Protein AF-A0A178GH33-F1 (afdb_monomer)

Radius of gyration: 11.46 Å; Cα contacts (8 Å, |Δi|>4): 115; chains: 1; bounding box: 25×29×29 Å

pLDDT: mean 93.43, std 6.37, range [68.44, 98.44]

Secondary structure (DSSP, 8-state):
---HHHHHHHTTSPPTTT--SSEEEEEP--GGGT-BTTBPPPTTSEEEEEHHHHHHHHTT-SS-HHHHHTT-

Foldseek 3Di:
DDDPVLQVVQQQAAAPPPRHRGWGWAAQPDVVQVDDDVDTGDSVRTHTHHPVQSVCLVVVNNDDPVVSVVSD

Nearest PDB structures (foldseek):
  8jwu-assembly1_A  TM=5.619E-01  e=2.704E+00  Mus musculus
  7zsb-assembly1_6  TM=3.866E-01  e=6.011E+00  Saccharomyces cerevisiae
  8jwj-assembly2_C  TM=2.841E-01  e=3.089E+00  Mus musculus

Solvent-accessible surface area (backbone atoms only — not comparable to full-atom values): 4096 Å² total; per-residue (Å²): 94,92,48,68,69,60,46,60,54,32,33,67,33,44,8,78,88,78,60,42,69,66,23,36,62,40,60,46,85,45,59,91,49,53,28,51,93,100,40,72,23,24,53,81,34,50,40,26,25,20,70,69,60,39,51,32,50,78,67,62,69,66,62,58,74,67,62,62,55,73,71,96

Sequence (72 aa):
MRNTKRLAAIRKLLCIRCGNPHSQAAHSNSVKHGKGKGIKADDSFTVSLCYSCHFQFDTLQLDNWIESEAMF

Mean predicted aligned error: 2.76 Å

Structure (mmCIF, N/CA/C/O backbone):
data_AF-A0A178GH33-F1
#
_entry.id   AF-A0A178GH33-F1
#
loop_
_atom_site.group_PDB
_atom_site.id
_atom_site.type_symbol
_atom_site.label_atom_id
_atom_site.label_alt_id
_atom_site.label_comp_id
_atom_site.label_asym_id
_atom_site.label_entity_id
_atom_site.label_seq_id
_atom_site.pdbx_PDB_ins_code
_atom_site.Cartn_x
_atom_site.Cartn_y
_atom_site.Cartn_z
_atom_site.occupancy
_atom_site.B_iso_or_equiv
_atom_site.auth_seq_id
_atom_site.auth_comp_id
_atom_site.auth_asym_id
_atom_site.auth_atom_id
_atom_site.pdbx_PDB_model_num
ATOM 1 N N . MET A 1 1 ? 7.183 -11.294 -6.762 1.00 87.12 1 MET A N 1
ATOM 2 C CA . MET A 1 1 ? 6.390 -12.499 -7.026 1.00 87.12 1 MET A CA 1
ATOM 3 C C . MET A 1 1 ? 4.980 -12.277 -6.501 1.00 87.12 1 MET A C 1
ATOM 5 O O . MET A 1 1 ? 4.797 -11.566 -5.522 1.00 87.12 1 MET A O 1
ATOM 9 N N . ARG A 1 2 ? 3.964 -12.843 -7.158 1.00 93.75 2 ARG A N 1
ATOM 10 C CA . ARG A 1 2 ? 2.581 -12.750 -6.673 1.00 93.75 2 ARG A CA 1
ATOM 11 C C . ARG A 1 2 ? 2.331 -13.784 -5.566 1.00 93.75 2 ARG A C 1
ATOM 13 O O . ARG A 1 2 ? 2.672 -14.947 -5.738 1.00 93.75 2 A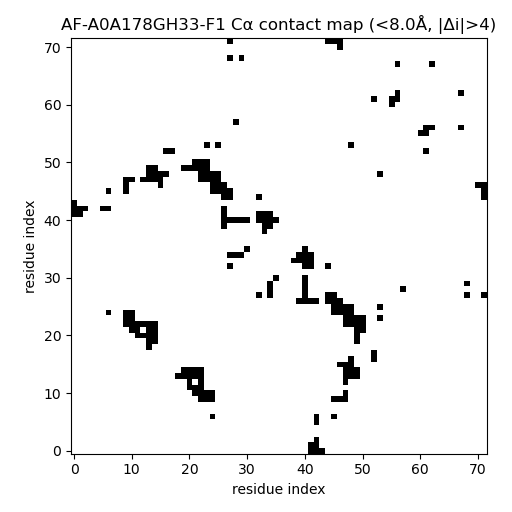RG A O 1
ATOM 20 N N . ASN A 1 3 ? 1.710 -13.381 -4.461 1.00 96.75 3 ASN A N 1
ATOM 21 C CA . ASN A 1 3 ? 1.350 -14.213 -3.317 1.00 96.75 3 ASN A CA 1
ATOM 22 C C . ASN A 1 3 ? -0.035 -13.813 -2.778 1.00 96.75 3 ASN A C 1
ATOM 24 O O . ASN A 1 3 ? -0.192 -12.919 -1.945 1.00 96.75 3 ASN A O 1
ATOM 28 N N . THR A 1 4 ? -1.065 -14.521 -3.234 1.00 96.50 4 THR A N 1
ATOM 29 C CA . THR A 1 4 ? -2.463 -14.248 -2.869 1.00 96.50 4 THR A CA 1
ATOM 30 C C . THR A 1 4 ? -2.743 -14.425 -1.377 1.00 96.50 4 THR A C 1
ATOM 32 O O . THR A 1 4 ? -3.512 -13.643 -0.816 1.00 96.50 4 THR A O 1
ATOM 35 N N . LYS A 1 5 ? -2.089 -15.389 -0.712 1.00 97.81 5 LYS A N 1
ATOM 36 C CA . LYS A 1 5 ? -2.244 -15.633 0.732 1.00 97.81 5 LYS A CA 1
ATOM 37 C C . LYS A 1 5 ? -1.759 -14.441 1.556 1.00 97.81 5 LYS A C 1
ATOM 39 O O . LYS A 1 5 ? -2.473 -13.992 2.449 1.00 97.81 5 LYS A O 1
ATOM 44 N N . ARG A 1 6 ? -0.594 -13.879 1.213 1.00 96.44 6 ARG A N 1
ATOM 45 C CA . ARG A 1 6 ? -0.064 -12.664 1.855 1.00 96.44 6 ARG A CA 1
ATOM 46 C C . ARG A 1 6 ? -1.020 -11.486 1.691 1.00 96.44 6 ARG A C 1
ATOM 48 O O . ARG A 1 6 ? -1.370 -10.842 2.674 1.00 96.44 6 ARG A O 1
ATOM 55 N N . LEU A 1 7 ? -1.503 -11.238 0.475 1.00 97.94 7 LEU A N 1
ATOM 56 C CA . LEU A 1 7 ? -2.427 -10.129 0.225 1.00 97.94 7 LEU A CA 1
ATOM 57 C C . LEU A 1 7 ? -3.758 -10.294 0.967 1.00 97.94 7 LEU A C 1
ATOM 59 O O . LEU A 1 7 ? -4.355 -9.307 1.389 1.00 97.94 7 LEU A O 1
ATOM 63 N N . ALA A 1 8 ? -4.254 -11.525 1.105 1.00 98.12 8 ALA A N 1
ATOM 64 C CA . ALA A 1 8 ? -5.450 -11.805 1.892 1.00 98.12 8 ALA A CA 1
ATOM 65 C C . ALA A 1 8 ? -5.227 -11.544 3.390 1.00 98.12 8 ALA A C 1
ATOM 67 O O . ALA A 1 8 ? -6.141 -11.065 4.053 1.00 98.12 8 ALA A O 1
ATOM 68 N N . ALA A 1 9 ? -4.029 -11.821 3.916 1.00 97.88 9 ALA A N 1
ATOM 69 C CA . ALA A 1 9 ? -3.676 -11.500 5.297 1.00 97.88 9 ALA A CA 1
ATOM 70 C C . ALA A 1 9 ? -3.573 -9.982 5.524 1.00 97.88 9 ALA A C 1
ATOM 72 O O . ALA A 1 9 ? -4.142 -9.475 6.484 1.00 97.88 9 ALA A O 1
ATOM 73 N N . ILE A 1 10 ? -2.930 -9.248 4.610 1.00 97.81 10 ILE A N 1
ATOM 74 C CA . ILE A 1 10 ? -2.745 -7.791 4.731 1.00 97.81 10 ILE A CA 1
ATOM 75 C C . ILE A 1 10 ? -4.079 -7.043 4.768 1.00 97.81 10 ILE A C 1
ATOM 77 O O . ILE A 1 10 ? -4.250 -6.166 5.603 1.00 97.81 10 ILE A O 1
ATOM 81 N N . ARG A 1 11 ? -5.056 -7.434 3.938 1.00 97.75 11 ARG A N 1
ATOM 82 C CA . ARG A 1 11 ? -6.401 -6.819 3.909 1.00 97.75 11 ARG A CA 1
ATOM 83 C C . ARG A 1 11 ? -7.219 -6.998 5.195 1.00 97.75 11 ARG A C 1
ATOM 85 O O . ARG A 1 11 ? -8.303 -6.439 5.301 1.00 97.75 11 ARG A O 1
ATOM 92 N N . LYS A 1 12 ? -6.753 -7.824 6.136 1.00 97.88 12 LYS A N 1
ATOM 93 C CA . LYS A 1 12 ? -7.387 -8.012 7.450 1.00 97.88 12 LYS A CA 1
ATOM 94 C C . LYS A 1 12 ? -6.767 -7.130 8.533 1.00 97.88 12 LYS A C 1
ATOM 96 O O . LYS A 1 12 ? -7.304 -7.068 9.632 1.00 97.88 12 LYS A O 1
ATOM 101 N N . LEU A 1 13 ? -5.619 -6.511 8.257 1.00 98.19 13 LEU A N 1
ATOM 102 C CA . LEU A 1 13 ? -4.932 -5.644 9.206 1.00 98.19 13 LEU A CA 1
ATOM 103 C C . LEU A 1 13 ? -5.562 -4.252 9.192 1.00 98.19 13 LEU A C 1
ATOM 105 O O . LEU A 1 13 ? -6.131 -3.829 8.188 1.00 98.19 13 LEU A O 1
ATOM 109 N N . LEU A 1 14 ? -5.419 -3.512 10.288 1.00 98.44 14 LEU A N 1
ATOM 110 C CA . LEU A 1 14 ? -5.801 -2.102 10.323 1.00 98.44 14 LEU A CA 1
ATOM 111 C C . LEU A 1 14 ? -4.917 -1.292 9.365 1.00 98.44 14 LEU A C 1
ATOM 113 O O . LEU A 1 14 ? -3.787 -1.684 9.058 1.00 98.44 14 LEU A O 1
ATOM 117 N N . CYS A 1 15 ? -5.421 -0.155 8.892 1.00 97.62 15 CYS A N 1
ATOM 118 C CA . CYS A 1 15 ? -4.613 0.815 8.163 1.00 97.62 15 CYS A CA 1
ATOM 119 C C . CYS A 1 15 ? -3.430 1.256 9.032 1.00 97.62 15 CYS A C 1
ATOM 121 O O . CYS A 1 15 ? -3.641 1.799 10.116 1.00 97.62 15 CYS A O 1
ATOM 123 N N . ILE A 1 16 ? -2.200 1.087 8.545 1.00 95.94 16 ILE A N 1
ATOM 124 C CA . ILE A 1 16 ? -0.999 1.414 9.329 1.00 95.94 16 ILE A CA 1
ATOM 125 C C . ILE A 1 16 ? -0.838 2.921 9.585 1.00 95.94 16 ILE A C 1
ATOM 127 O O . ILE A 1 16 ? -0.133 3.307 10.508 1.00 95.94 16 ILE A O 1
ATOM 131 N N . ARG A 1 17 ? -1.501 3.776 8.790 1.00 93.69 17 ARG A N 1
ATOM 132 C CA . ARG A 1 17 ? -1.444 5.242 8.931 1.00 93.69 17 ARG A CA 1
ATOM 133 C C . ARG A 1 17 ? -2.465 5.794 9.920 1.00 93.69 17 ARG A C 1
ATOM 135 O O . ARG A 1 17 ? -2.151 6.717 10.658 1.00 93.69 17 ARG A O 1
ATOM 142 N N . CYS A 1 18 ? -3.696 5.285 9.894 1.00 95.94 18 CYS A N 1
ATOM 143 C CA . CYS A 1 18 ? -4.817 5.900 10.617 1.00 95.94 18 CYS A CA 1
ATOM 144 C C . CYS A 1 18 ? -5.653 4.927 11.458 1.00 95.94 18 CYS A C 1
ATOM 146 O O . CYS A 1 18 ? -6.637 5.338 12.061 1.00 95.94 18 CYS A O 1
ATOM 148 N N . GLY A 1 19 ? -5.315 3.635 11.478 1.00 97.56 19 GLY A N 1
ATOM 149 C CA . GLY A 1 19 ? -6.009 2.628 12.285 1.00 97.56 19 GLY A CA 1
ATOM 150 C C . GLY A 1 19 ? -7.371 2.170 11.750 1.00 97.56 19 GLY A C 1
ATOM 151 O O . GLY A 1 19 ? -8.009 1.328 12.374 1.00 97.56 19 GLY A O 1
ATOM 152 N N . ASN A 1 20 ? -7.829 2.674 10.598 1.00 97.81 20 ASN A N 1
ATOM 153 C CA . ASN A 1 20 ? -9.112 2.268 10.013 1.00 97.81 20 ASN A CA 1
ATOM 154 C C . ASN A 1 20 ? -9.160 0.737 9.761 1.00 97.81 20 ASN A C 1
ATOM 156 O O . ASN A 1 20 ? -8.221 0.205 9.161 1.00 97.81 20 ASN A O 1
ATOM 160 N N . PRO A 1 21 ? -10.235 0.034 10.176 1.00 97.25 21 PRO A N 1
ATOM 161 C CA . PRO A 1 21 ? -10.340 -1.424 10.071 1.00 97.25 21 PRO A CA 1
ATOM 162 C C . PRO A 1 21 ? -10.585 -1.957 8.656 1.00 97.25 21 PRO A C 1
ATOM 164 O O . PRO A 1 21 ? -10.408 -3.148 8.412 1.00 97.25 21 PRO A O 1
ATOM 167 N N . HIS A 1 22 ? -10.983 -1.103 7.715 1.00 97.38 22 HIS A N 1
ATOM 168 C CA . HIS A 1 22 ? -11.245 -1.477 6.330 1.00 97.38 22 HIS A CA 1
ATOM 169 C C . HIS A 1 22 ? -10.056 -1.109 5.444 1.00 97.38 22 HIS A C 1
ATOM 171 O O . HIS A 1 22 ? -9.991 -0.020 4.864 1.00 97.38 22 HIS A O 1
ATOM 177 N N . SER A 1 23 ? -9.101 -2.033 5.349 1.00 97.38 23 SER A N 1
ATOM 178 C CA . SER A 1 23 ? -7.868 -1.848 4.593 1.00 97.38 23 SER A CA 1
ATOM 179 C C . SER A 1 23 ? -7.835 -2.602 3.263 1.00 97.38 23 SER A C 1
ATOM 181 O O . SER A 1 23 ? -8.594 -3.528 2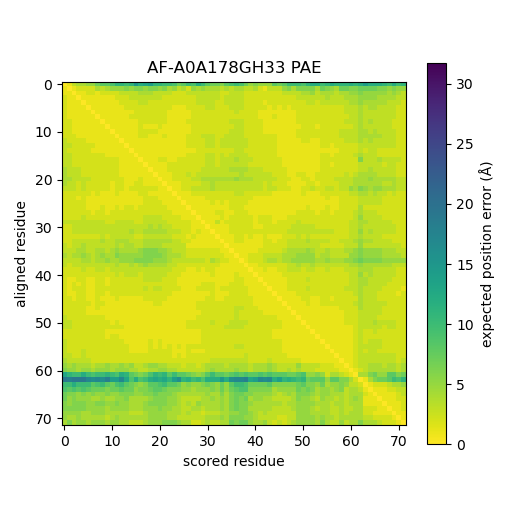.972 1.00 97.38 23 SER A O 1
ATOM 183 N N . GLN A 1 24 ? -6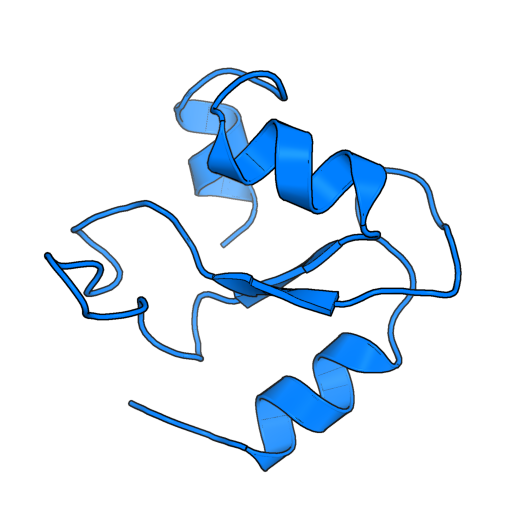.905 -2.169 2.426 1.00 98.06 24 GLN A N 1
ATOM 184 C CA . GLN A 1 24 ? -6.516 -2.755 1.162 1.00 98.06 24 GLN A CA 1
ATOM 185 C C . GLN A 1 24 ? -5.016 -3.067 1.220 1.00 98.06 24 GLN A C 1
ATOM 187 O O . GLN A 1 24 ? -4.264 -2.446 1.970 1.00 98.06 24 GLN A O 1
ATOM 192 N N . ALA A 1 25 ? -4.574 -4.032 0.412 1.00 97.94 25 ALA A N 1
ATOM 193 C CA . ALA A 1 25 ? -3.150 -4.279 0.218 1.00 97.94 25 ALA A CA 1
ATOM 194 C C . ALA A 1 25 ? -2.611 -3.281 -0.815 1.00 97.94 25 ALA A C 1
ATOM 196 O O . ALA A 1 25 ? -2.907 -3.424 -2.005 1.00 97.94 25 ALA A O 1
ATOM 197 N N . ALA A 1 26 ? -1.860 -2.291 -0.341 1.00 96.94 26 ALA A N 1
ATOM 198 C CA . ALA A 1 26 ? -1.223 -1.258 -1.145 1.00 96.94 26 ALA A CA 1
ATOM 199 C C . ALA A 1 26 ? 0.181 -1.697 -1.557 1.00 96.94 26 ALA A C 1
ATOM 201 O O . ALA A 1 26 ? 0.969 -2.093 -0.700 1.00 96.9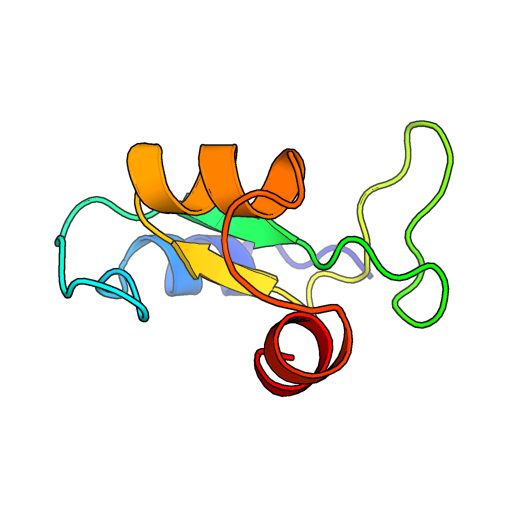4 26 ALA A O 1
ATOM 202 N N . HIS A 1 27 ? 0.485 -1.658 -2.854 1.00 96.62 27 HIS A N 1
ATOM 203 C CA . HIS A 1 27 ? 1.798 -2.017 -3.403 1.00 96.62 27 HIS A CA 1
ATOM 204 C C . HIS A 1 27 ? 2.728 -0.818 -3.388 1.00 96.62 27 HIS A C 1
ATOM 206 O O . HIS A 1 27 ? 2.298 0.286 -3.688 1.00 96.62 27 HIS A O 1
ATOM 212 N N . SER A 1 28 ? 4.017 -1.038 -3.143 1.00 95.12 28 SER A N 1
ATOM 213 C CA . SER A 1 28 ? 4.994 0.035 -3.300 1.00 95.12 28 SER A CA 1
ATOM 214 C C . SER A 1 28 ? 5.008 0.615 -4.721 1.00 95.12 28 SER A C 1
ATOM 216 O O . SER A 1 28 ? 4.906 -0.113 -5.714 1.00 95.12 28 SER A O 1
ATOM 218 N N . ASN A 1 29 ? 5.204 1.933 -4.814 1.00 92.75 29 ASN A N 1
ATOM 219 C CA . ASN A 1 29 ? 5.338 2.663 -6.076 1.00 92.75 29 ASN A CA 1
ATOM 220 C C . ASN A 1 29 ? 6.784 2.712 -6.607 1.00 92.75 29 ASN A C 1
ATOM 222 O O . ASN A 1 29 ? 7.020 3.223 -7.700 1.00 92.75 29 ASN A O 1
ATOM 226 N N . SER A 1 30 ? 7.752 2.145 -5.878 1.00 92.00 30 SER A N 1
ATOM 227 C CA . SER A 1 30 ? 9.166 2.163 -6.265 1.00 92.00 30 SER A CA 1
ATOM 228 C C . SER A 1 30 ? 9.508 1.113 -7.328 1.00 92.00 30 SER A C 1
ATOM 230 O O . SER A 1 30 ? 9.180 -0.070 -7.200 1.00 92.00 30 SER A O 1
ATOM 232 N N . VAL A 1 31 ? 10.259 1.523 -8.356 1.00 93.50 31 VAL A N 1
ATOM 233 C CA . VAL A 1 31 ? 10.834 0.610 -9.364 1.00 93.50 31 VAL A CA 1
ATOM 234 C C . VAL A 1 31 ? 11.796 -0.406 -8.744 1.00 93.50 31 VAL A C 1
ATOM 236 O O . VAL A 1 31 ? 11.876 -1.534 -9.226 1.00 93.50 31 VAL A O 1
ATOM 239 N N . LYS A 1 32 ? 12.454 -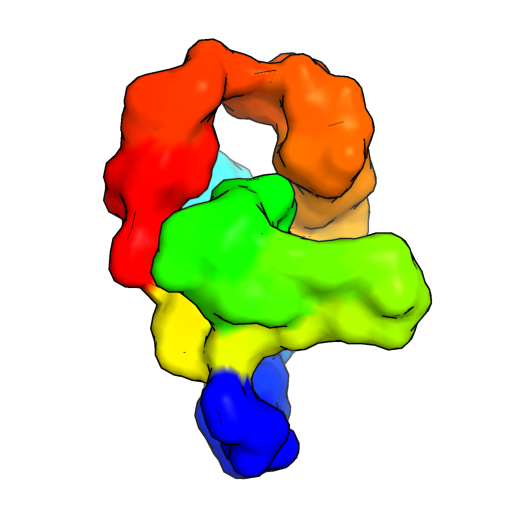0.056 -7.626 1.00 93.69 32 LYS A N 1
ATOM 240 C CA . LYS A 1 32 ? 13.343 -0.957 -6.869 1.00 93.69 32 LYS A CA 1
ATOM 241 C C . LYS A 1 32 ? 12.605 -2.204 -6.367 1.00 93.69 32 LYS A C 1
ATOM 243 O O . LYS A 1 32 ? 13.197 -3.267 -6.242 1.00 93.69 32 LYS A O 1
ATOM 248 N N . HIS A 1 33 ? 11.301 -2.078 -6.126 1.00 94.94 33 HIS A N 1
ATOM 249 C CA . HIS A 1 33 ? 10.424 -3.147 -5.646 1.00 94.94 33 HIS A CA 1
ATOM 250 C C . HIS A 1 33 ? 9.749 -3.926 -6.789 1.00 94.94 33 HIS A C 1
ATOM 252 O O . HIS A 1 33 ? 8.828 -4.711 -6.560 1.00 94.94 33 HIS A O 1
ATOM 258 N N . GLY A 1 34 ? 10.172 -3.702 -8.038 1.00 94.75 34 GLY A N 1
ATOM 259 C CA . GLY A 1 34 ? 9.623 -4.366 -9.220 1.00 94.75 34 GLY A CA 1
ATOM 260 C C . GLY A 1 34 ? 8.370 -3.702 -9.797 1.00 94.75 34 GLY A C 1
ATOM 261 O O . GLY A 1 34 ? 7.656 -4.327 -10.582 1.00 94.75 34 GLY A O 1
ATOM 262 N N . LYS A 1 35 ? 8.067 -2.447 -9.428 1.00 94.38 35 LYS A N 1
ATOM 263 C CA . LYS A 1 35 ? 7.006 -1.665 -10.085 1.00 94.38 35 LYS A CA 1
ATOM 264 C C . LYS A 1 35 ? 7.367 -1.416 -11.556 1.00 94.38 35 LYS A C 1
ATOM 266 O O . LYS A 1 35 ? 8.488 -1.031 -11.867 1.00 94.38 35 LYS A O 1
ATOM 271 N N . GLY A 1 36 ? 6.387 -1.550 -12.453 1.00 94.12 36 GLY A N 1
ATOM 272 C CA . GLY A 1 36 ? 6.535 -1.220 -13.877 1.00 94.12 36 GLY A CA 1
ATOM 273 C C . GLY A 1 36 ? 5.238 -0.711 -14.512 1.00 94.12 36 GLY A C 1
ATOM 274 O O . GLY A 1 36 ? 4.193 -0.632 -13.857 1.00 94.12 36 GLY A O 1
ATOM 275 N N . LYS A 1 37 ? 5.272 -0.358 -15.802 1.00 94.31 37 LYS A N 1
ATOM 276 C CA . LYS A 1 37 ? 4.065 0.038 -16.549 1.00 94.31 37 LYS A CA 1
ATOM 277 C C . LYS A 1 37 ? 3.119 -1.162 -16.664 1.00 94.31 37 LYS A C 1
ATOM 279 O O . LYS A 1 37 ? 3.508 -2.198 -17.183 1.00 94.31 37 LYS A O 1
ATOM 284 N N . GLY A 1 38 ? 1.901 -1.039 -16.132 1.00 92.75 38 GL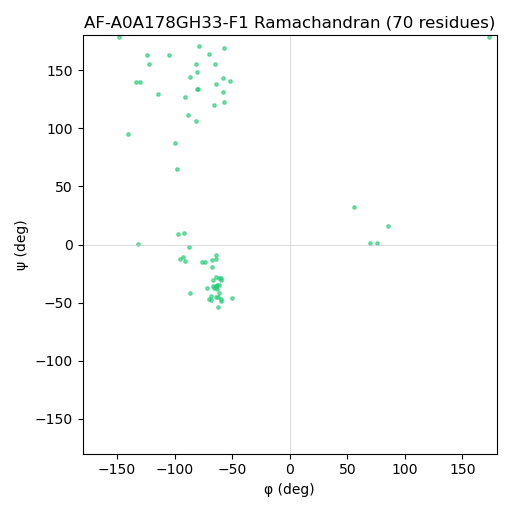Y A N 1
ATOM 285 C CA . GLY A 1 38 ? 0.935 -2.149 -16.062 1.00 92.75 38 GLY A CA 1
ATOM 286 C C . GLY A 1 38 ? 1.303 -3.271 -15.078 1.00 92.75 38 GLY A C 1
ATOM 287 O O . GLY A 1 38 ? 0.552 -4.230 -14.937 1.00 92.75 38 GLY A O 1
ATOM 288 N N . ILE A 1 39 ? 2.426 -3.146 -14.365 1.00 94.69 39 ILE A N 1
ATOM 289 C CA . ILE A 1 39 ? 2.948 -4.160 -13.445 1.00 94.69 39 ILE A CA 1
ATOM 290 C C . ILE A 1 39 ? 2.905 -3.598 -12.023 1.00 94.69 39 ILE A C 1
ATOM 292 O O . ILE A 1 39 ? 3.353 -2.476 -11.763 1.00 94.69 39 ILE A O 1
ATOM 296 N N . LYS A 1 40 ? 2.332 -4.366 -11.096 1.00 94.56 40 LYS A N 1
ATOM 297 C CA . LYS A 1 40 ? 2.394 -4.074 -9.657 1.00 94.56 40 LYS A CA 1
ATOM 298 C C . LYS A 1 40 ? 3.741 -4.539 -9.098 1.00 94.56 40 LYS A C 1
ATOM 300 O O . LYS A 1 40 ? 4.268 -5.534 -9.589 1.00 94.56 40 LYS A O 1
ATOM 305 N N . ALA A 1 41 ? 4.254 -3.852 -8.078 1.00 96.25 41 ALA A N 1
ATOM 306 C CA . ALA A 1 41 ? 5.446 -4.283 -7.349 1.00 96.25 41 ALA A CA 1
ATOM 307 C C . ALA A 1 41 ? 5.285 -5.694 -6.748 1.00 96.25 41 ALA A C 1
ATOM 309 O O . ALA A 1 41 ? 4.183 -6.262 -6.730 1.00 96.25 41 ALA A O 1
ATOM 310 N N . ASP A 1 42 ? 6.394 -6.259 -6.266 1.00 96.88 42 ASP A N 1
ATOM 311 C CA . ASP A 1 42 ? 6.400 -7.527 -5.540 1.00 96.88 42 ASP A CA 1
ATOM 312 C C . ASP A 1 42 ? 5.387 -7.502 -4.387 1.00 96.88 42 ASP A C 1
ATOM 314 O O . ASP A 1 42 ? 5.251 -6.498 -3.688 1.00 96.88 42 ASP A O 1
ATOM 318 N N . ASP A 1 43 ? 4.690 -8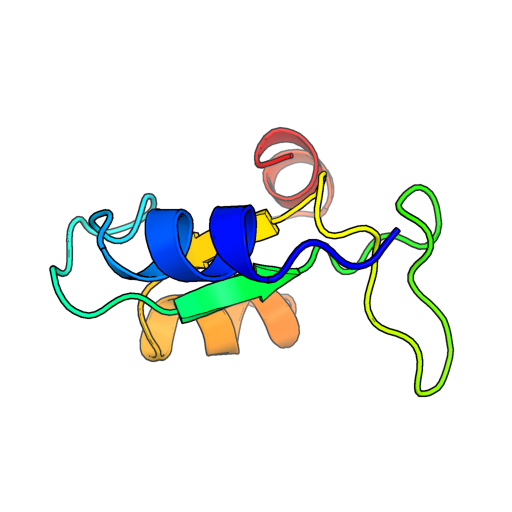.617 -4.157 1.00 97.25 43 ASP A N 1
ATOM 319 C CA . ASP A 1 43 ? 3.781 -8.716 -3.020 1.00 97.25 43 ASP A CA 1
ATOM 320 C C . ASP A 1 43 ? 4.539 -8.714 -1.685 1.00 97.25 43 ASP A C 1
ATOM 322 O O . ASP A 1 43 ? 3.907 -8.520 -0.655 1.00 97.25 43 ASP A O 1
ATOM 326 N N . SER A 1 44 ? 5.869 -8.894 -1.649 1.00 96.38 44 SER A N 1
ATOM 327 C CA . SER A 1 44 ? 6.661 -8.625 -0.437 1.00 96.38 44 SER A CA 1
ATOM 328 C C . SER A 1 44 ? 6.582 -7.155 -0.013 1.00 96.38 44 SER A C 1
ATOM 330 O O . SER A 1 44 ? 6.485 -6.884 1.182 1.00 96.38 44 SER A O 1
ATOM 332 N N . PHE A 1 45 ? 6.504 -6.225 -0.966 1.00 96.69 45 PHE A N 1
ATOM 333 C CA . PHE A 1 45 ? 6.446 -4.783 -0.727 1.00 96.69 45 PHE A CA 1
ATOM 334 C C . PHE A 1 45 ? 5.000 -4.286 -0.786 1.00 96.69 45 PHE A C 1
ATOM 336 O O . PHE A 1 45 ? 4.597 -3.528 -1.674 1.00 96.69 45 PHE A O 1
ATOM 343 N N . THR A 1 46 ? 4.206 -4.758 0.175 1.00 97.19 46 THR A N 1
ATOM 344 C CA . THR A 1 46 ? 2.809 -4.356 0.349 1.00 97.19 46 THR A CA 1
ATOM 345 C C . THR A 1 46 ? 2.492 -4.032 1.796 1.00 97.19 46 THR A C 1
ATOM 347 O O . THR A 1 46 ? 2.872 -4.798 2.682 1.00 97.19 46 THR A O 1
ATOM 350 N N . VAL A 1 47 ? 1.707 -2.980 2.011 1.00 96.75 47 VAL A N 1
ATOM 351 C CA . VAL A 1 47 ? 1.235 -2.541 3.331 1.00 96.75 47 VAL A CA 1
ATOM 352 C C . VAL A 1 47 ? -0.287 -2.456 3.389 1.00 96.75 47 VAL A C 1
ATOM 354 O O . VAL A 1 47 ? -0.970 -2.462 2.366 1.00 96.75 47 VAL A O 1
ATOM 357 N N . SER A 1 48 ? -0.824 -2.409 4.606 1.00 98.19 48 SER A N 1
ATOM 358 C CA . SER A 1 48 ? -2.257 -2.267 4.862 1.00 98.19 48 SER A CA 1
ATOM 359 C C . SER A 1 48 ? -2.642 -0.787 4.923 1.00 98.19 48 SER A C 1
ATOM 361 O O . SER A 1 48 ? -2.264 -0.096 5.870 1.00 98.19 48 SER A O 1
ATOM 363 N N . LEU A 1 49 ? -3.406 -0.296 3.944 1.00 97.69 49 LEU A N 1
ATOM 364 C CA . LEU A 1 49 ? -3.915 1.083 3.911 1.00 97.69 49 LEU A CA 1
ATOM 365 C C . LEU A 1 49 ? -5.420 1.109 3.648 1.00 97.69 49 LEU A C 1
ATOM 367 O O . LEU A 1 49 ? -5.923 0.347 2.828 1.00 97.69 49 LEU A O 1
ATOM 371 N N . CYS A 1 50 ? -6.159 1.993 4.320 1.00 97.88 50 CYS A N 1
ATOM 372 C CA . CYS A 1 50 ? -7.564 2.237 3.980 1.00 97.88 50 CYS A CA 1
ATOM 373 C C . CYS A 1 50 ? -7.682 2.972 2.642 1.00 97.88 50 CYS A C 1
ATOM 375 O O . CYS A 1 50 ? -6.713 3.569 2.185 1.00 97.88 50 CYS A O 1
ATOM 377 N N . TYR A 1 51 ? -8.875 2.985 2.044 1.00 97.88 51 TYR A N 1
ATOM 378 C CA . TYR A 1 51 ? -9.104 3.604 0.732 1.00 97.88 51 TYR A CA 1
ATOM 379 C C . TYR A 1 51 ? -8.569 5.045 0.625 1.00 97.88 51 TYR A C 1
ATOM 381 O O . TYR A 1 51 ? -7.870 5.368 -0.331 1.00 97.88 51 TYR A O 1
ATOM 389 N N . SER A 1 52 ? -8.837 5.889 1.630 1.00 97.31 52 SER A N 1
ATOM 390 C CA . SER A 1 52 ? -8.378 7.286 1.647 1.00 97.31 52 SER A CA 1
ATOM 391 C C . SER A 1 52 ? -6.852 7.381 1.658 1.00 97.31 52 SER A C 1
ATOM 393 O O . SER A 1 52 ? -6.270 8.012 0.781 1.00 97.31 52 SER A O 1
ATOM 395 N N . CYS A 1 53 ? -6.191 6.713 2.610 1.00 96.25 53 CYS A N 1
ATOM 396 C CA . CYS A 1 53 ? -4.734 6.752 2.697 1.00 96.25 53 CYS A CA 1
ATOM 397 C C . CYS A 1 53 ? -4.078 6.073 1.486 1.00 96.25 53 CYS A C 1
ATOM 399 O O . CYS A 1 53 ? -3.075 6.546 0.978 1.00 96.25 53 CYS A O 1
ATOM 401 N N . HIS A 1 54 ? -4.652 4.987 0.977 1.00 96.56 54 HIS A N 1
ATOM 402 C CA . HIS A 1 54 ? -4.132 4.298 -0.199 1.00 96.56 54 HIS A CA 1
ATOM 403 C C . HIS A 1 54 ? -4.159 5.204 -1.436 1.00 96.56 54 HIS A C 1
ATOM 405 O O . HIS A 1 54 ? -3.150 5.318 -2.123 1.00 96.56 54 HIS A O 1
ATOM 411 N N . PHE A 1 55 ? -5.261 5.927 -1.666 1.00 96.19 55 PHE A N 1
ATOM 412 C CA . PHE A 1 55 ? -5.360 6.891 -2.764 1.00 96.19 55 PHE A CA 1
ATOM 413 C C . PHE A 1 55 ? -4.308 7.999 -2.657 1.00 96.19 55 PHE A C 1
ATOM 415 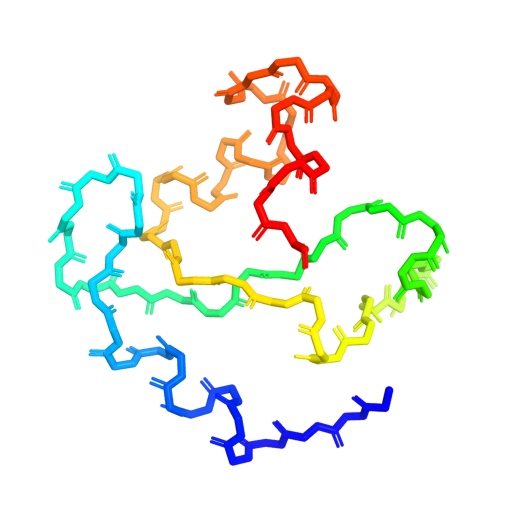O O . PHE A 1 55 ? -3.626 8.319 -3.631 1.00 96.19 55 PHE A O 1
ATOM 422 N N . GLN A 1 56 ? -4.154 8.583 -1.470 1.00 94.75 56 GLN A N 1
ATOM 423 C CA . GLN A 1 56 ? -3.177 9.646 -1.266 1.00 94.75 56 GLN A CA 1
ATOM 424 C C . GLN A 1 56 ? -1.729 9.126 -1.397 1.00 94.75 56 GLN A C 1
ATOM 426 O O . GLN A 1 56 ? -0.851 9.858 -1.843 1.00 94.75 56 GLN A O 1
ATOM 431 N N . PHE A 1 57 ? -1.471 7.860 -1.056 1.00 93.31 57 PHE A N 1
ATOM 432 C CA . PHE A 1 57 ? -0.174 7.205 -1.248 1.00 93.31 57 PHE A CA 1
ATOM 433 C C . PHE A 1 57 ? 0.127 6.992 -2.739 1.00 93.31 57 PHE A C 1
ATOM 435 O O . PHE A 1 57 ? 1.192 7.378 -3.218 1.00 93.31 57 PHE A O 1
ATOM 442 N N . ASP A 1 58 ? -0.837 6.462 -3.495 1.00 92.94 58 ASP A N 1
ATOM 443 C CA . ASP A 1 58 ? -0.709 6.230 -4.940 1.00 92.94 58 ASP A CA 1
ATOM 444 C C . ASP A 1 58 ? -0.547 7.520 -5.748 1.00 92.94 58 ASP A C 1
ATOM 446 O O . ASP A 1 58 ? 0.071 7.524 -6.813 1.00 92.94 58 ASP A O 1
ATOM 450 N N . THR A 1 59 ? -1.080 8.626 -5.232 1.00 92.00 59 THR A N 1
ATOM 451 C CA . THR A 1 59 ? -0.982 9.955 -5.849 1.00 92.00 59 THR A CA 1
ATOM 452 C C . THR A 1 59 ? 0.140 10.815 -5.268 1.00 92.00 59 THR A C 1
ATOM 454 O O . THR A 1 59 ? 0.228 11.993 -5.611 1.00 92.00 59 THR A O 1
ATOM 457 N N . LEU A 1 60 ? 1.012 10.237 -4.428 1.00 87.56 60 LEU A N 1
ATOM 458 C CA . LEU A 1 60 ? 2.170 10.905 -3.816 1.00 87.56 60 LEU A CA 1
ATOM 459 C C . LEU A 1 60 ? 1.802 12.172 -3.022 1.00 87.56 60 LEU A C 1
ATOM 461 O O . LEU A 1 60 ? 2.567 13.129 -2.952 1.00 87.56 60 LEU A O 1
ATOM 465 N N . GLN A 1 61 ? 0.614 12.179 -2.424 1.00 89.50 61 GLN A N 1
ATOM 466 C CA . GLN A 1 61 ? 0.122 13.260 -1.569 1.00 89.50 61 GLN A CA 1
ATOM 467 C C . GLN A 1 61 ? 0.47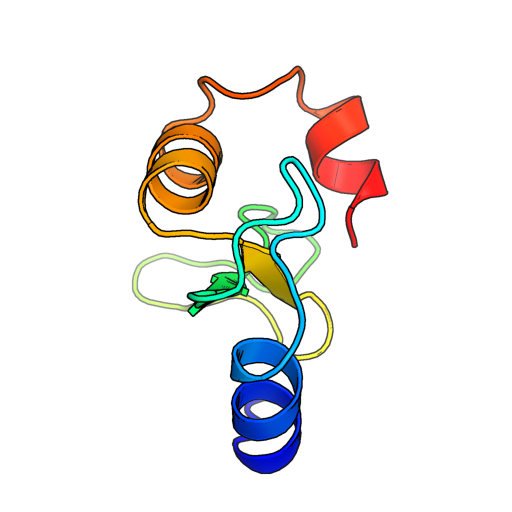8 13.048 -0.097 1.00 89.50 61 GLN A C 1
ATOM 469 O O . GLN A 1 61 ? 0.283 13.952 0.711 1.00 89.50 61 GLN A O 1
ATOM 474 N N . LEU A 1 62 ? 0.900 11.833 0.273 1.00 72.25 62 LEU A N 1
ATOM 475 C CA . LEU A 1 62 ? 0.853 11.408 1.666 1.00 72.25 62 LEU A CA 1
ATOM 476 C C . LEU A 1 62 ? 2.095 11.633 2.494 1.00 72.25 62 LEU A C 1
ATOM 478 O O . LEU A 1 62 ? 1.943 11.375 3.677 1.00 72.25 62 LEU A O 1
ATOM 482 N N . ASP A 1 63 ? 3.239 11.995 1.915 1.00 68.44 63 ASP A N 1
ATOM 483 C CA . ASP A 1 63 ? 4.540 12.153 2.580 1.00 68.44 63 ASP A CA 1
ATOM 484 C C . ASP A 1 63 ? 5.621 12.405 1.502 1.00 68.44 63 ASP A C 1
ATOM 486 O O . ASP A 1 63 ? 5.335 12.388 0.298 1.00 68.44 63 ASP A O 1
ATOM 490 N N . ASN A 1 64 ? 6.877 12.609 1.905 1.00 80.38 64 ASN A N 1
ATOM 491 C CA . ASN A 1 64 ? 7.998 12.614 0.962 1.00 80.38 64 ASN A CA 1
ATOM 492 C C . ASN A 1 64 ? 8.428 11.181 0.556 1.00 80.38 64 ASN A C 1
ATOM 494 O O . ASN A 1 64 ? 8.002 10.175 1.126 1.00 80.38 64 ASN A O 1
ATOM 498 N N . TRP A 1 65 ? 9.308 11.068 -0.444 1.00 74.75 65 TRP A N 1
ATOM 499 C CA . TRP A 1 65 ? 9.779 9.771 -0.954 1.00 74.75 65 TRP A CA 1
ATOM 500 C C . TRP A 1 65 ? 10.484 8.897 0.096 1.00 74.75 65 TRP A C 1
ATOM 502 O O . TRP A 1 65 ? 10.404 7.675 0.005 1.00 74.75 65 TRP A O 1
ATOM 512 N N . ILE A 1 66 ? 11.155 9.500 1.083 1.00 82.31 66 ILE A N 1
ATOM 513 C CA . ILE A 1 66 ? 11.901 8.777 2.125 1.00 82.31 66 ILE A CA 1
ATOM 514 C C . ILE A 1 66 ? 10.922 8.063 3.058 1.00 82.31 66 ILE A C 1
ATOM 516 O O . ILE A 1 66 ? 11.062 6.873 3.327 1.00 82.31 66 ILE A O 1
ATOM 520 N N . GLU A 1 67 ? 9.893 8.775 3.502 1.00 82.00 67 GLU A N 1
ATOM 521 C CA . GLU A 1 67 ? 8.817 8.227 4.332 1.00 82.00 67 GLU A CA 1
ATOM 522 C C . GLU A 1 67 ? 8.026 7.145 3.586 1.00 82.00 67 GLU A C 1
ATOM 524 O O . GLU A 1 67 ? 7.692 6.112 4.164 1.00 82.00 67 GLU A O 1
ATOM 529 N N . SER A 1 68 ? 7.793 7.330 2.280 1.00 80.75 68 SER A N 1
ATOM 530 C CA . SER A 1 68 ? 7.175 6.301 1.438 1.00 80.75 68 SER A CA 1
ATOM 531 C C . SER A 1 68 ? 8.035 5.040 1.306 1.00 80.75 68 SER A C 1
ATOM 533 O O . SER A 1 68 ? 7.465 3.954 1.196 1.00 80.75 68 SER A O 1
ATOM 535 N N . GLU A 1 69 ? 9.366 5.150 1.243 1.00 83.00 69 GLU A N 1
ATOM 536 C CA . GLU A 1 69 ? 10.256 3.981 1.203 1.00 83.00 69 GLU A CA 1
ATOM 537 C C . GLU A 1 69 ? 10.297 3.268 2.560 1.00 83.00 69 GLU A C 1
ATOM 539 O O . GLU A 1 69 ? 10.251 2.044 2.584 1.00 83.00 69 GLU A O 1
ATOM 544 N N . ALA A 1 70 ? 10.275 4.004 3.674 1.00 86.94 70 ALA A N 1
ATOM 545 C CA . ALA A 1 70 ? 10.318 3.441 5.027 1.00 86.94 70 ALA A CA 1
ATOM 546 C C . ALA A 1 70 ? 9.105 2.561 5.401 1.00 86.94 70 ALA A C 1
ATOM 548 O O . ALA A 1 70 ? 9.139 1.861 6.412 1.00 86.94 70 ALA A O 1
ATOM 549 N N . MET A 1 71 ? 8.026 2.585 4.610 1.00 86.94 71 MET A N 1
ATOM 550 C CA . MET A 1 71 ? 6.860 1.719 4.814 1.00 86.94 71 MET A CA 1
ATOM 551 C C . MET A 1 71 ? 7.077 0.263 4.370 1.00 86.94 71 MET A C 1
ATOM 553 O O . MET A 1 71 ? 6.249 -0.586 4.707 1.00 86.94 71 MET A O 1
ATOM 557 N N . PHE A 1 72 ? 8.124 -0.029 3.592 1.00 89.50 72 PHE A N 1
ATOM 558 C CA . PHE A 1 72 ? 8.326 -1.309 2.903 1.00 89.50 72 PHE A CA 1
ATOM 559 C C . PHE A 1 72 ? 9.652 -1.972 3.270 1.00 89.50 72 PHE A C 1
ATOM 561 O O . PHE A 1 72 ? 9.652 -3.224 3.312 1.00 89.50 72 PHE A O 1
#